Protein AF-A0A7S1ZCE6-F1 (afdb_monomer_lite)

Structure (mmCIF, N/CA/C/O backbone):
data_AF-A0A7S1ZCE6-F1
#
_entry.id   AF-A0A7S1ZCE6-F1
#
loop_
_atom_site.group_PDB
_atom_site.id
_atom_site.type_symbol
_atom_site.label_atom_id
_atom_site.label_alt_id
_atom_site.label_comp_id
_atom_site.label_asym_id
_atom_site.label_entity_id
_atom_site.label_seq_id
_atom_site.pdbx_PDB_ins_code
_atom_site.Cartn_x
_atom_site.Cartn_y
_atom_site.Cartn_z
_atom_site.occupancy
_atom_site.B_iso_or_equiv
_atom_site.auth_seq_id
_atom_site.auth_comp_id
_atom_site.auth_asym_id
_atom_site.auth_atom_id
_atom_site.pdbx_PDB_model_num
ATOM 1 N N . THR A 1 1 ? 15.243 -27.252 -47.289 1.00 42.88 1 THR A N 1
ATOM 2 C CA . THR A 1 1 ? 14.713 -28.564 -46.850 1.00 42.88 1 THR A CA 1
ATOM 3 C C . THR A 1 1 ? 14.747 -28.603 -45.328 1.00 42.88 1 THR A C 1
ATOM 5 O O . THR A 1 1 ? 15.804 -28.727 -44.743 1.00 42.88 1 THR A O 1
ATOM 8 N N . SER A 1 2 ? 13.684 -28.098 -44.697 1.00 43.75 2 SER A N 1
ATOM 9 C CA . SER A 1 2 ? 12.638 -28.872 -43.993 1.00 43.75 2 SER A CA 1
ATOM 10 C C . SER A 1 2 ? 12.980 -29.161 -42.525 1.00 43.75 2 SER A C 1
ATOM 12 O O . SER A 1 2 ? 13.692 -30.112 -42.223 1.00 43.75 2 SER A O 1
ATOM 14 N N . LEU A 1 3 ? 12.412 -28.344 -41.631 1.00 50.75 3 LEU A N 1
ATOM 15 C CA . LEU A 1 3 ? 12.298 -28.607 -40.192 1.00 50.75 3 LEU A CA 1
ATOM 16 C C . LEU A 1 3 ? 11.428 -29.853 -39.930 1.00 50.75 3 LEU A C 1
ATOM 18 O O . LEU A 1 3 ? 10.441 -30.046 -40.642 1.00 50.75 3 LEU A O 1
ATOM 22 N N . PRO A 1 4 ? 11.707 -30.656 -38.889 1.00 47.69 4 PRO A N 1
ATOM 23 C CA . PRO A 1 4 ? 10.761 -31.655 -38.415 1.00 47.69 4 PRO A CA 1
ATOM 24 C C . PRO A 1 4 ? 9.711 -31.025 -37.483 1.00 47.69 4 PRO A C 1
ATOM 26 O O . PRO A 1 4 ? 10.002 -30.520 -36.400 1.00 47.69 4 PRO A O 1
ATOM 29 N N . THR A 1 5 ? 8.464 -31.084 -37.940 1.00 48.44 5 THR A N 1
ATOM 30 C CA . THR A 1 5 ? 7.213 -30.736 -37.262 1.00 48.44 5 THR A CA 1
ATOM 31 C C . THR A 1 5 ? 6.935 -31.703 -36.107 1.00 48.44 5 THR A C 1
ATOM 33 O O . THR A 1 5 ? 6.612 -32.873 -36.319 1.00 48.44 5 THR A O 1
ATOM 36 N N . SER A 1 6 ? 7.009 -31.216 -34.867 1.00 46.12 6 SER A N 1
ATOM 37 C CA . SER A 1 6 ? 6.642 -31.974 -33.660 1.00 46.12 6 SER A CA 1
ATOM 38 C C . SER A 1 6 ? 5.125 -31.922 -33.413 1.00 46.12 6 SER A C 1
ATOM 40 O O . SER A 1 6 ? 4.644 -31.437 -32.395 1.00 46.12 6 SER A O 1
ATOM 42 N N . SER A 1 7 ? 4.348 -32.404 -34.386 1.00 49.16 7 SER A N 1
ATOM 43 C CA . SER A 1 7 ? 2.880 -32.523 -34.314 1.00 49.16 7 SER A CA 1
ATOM 44 C C . SER A 1 7 ? 2.427 -33.952 -33.971 1.00 49.16 7 SER A C 1
ATOM 46 O O . SER A 1 7 ? 1.359 -34.386 -34.388 1.00 49.16 7 SER A O 1
ATOM 48 N N . LYS A 1 8 ? 3.237 -34.715 -33.223 1.00 48.75 8 LYS A N 1
ATOM 49 C CA . LYS A 1 8 ? 2.958 -36.126 -32.875 1.00 48.75 8 LYS A CA 1
ATOM 50 C C . LYS A 1 8 ? 2.888 -36.425 -31.372 1.00 48.75 8 LYS A C 1
ATOM 52 O O . LYS A 1 8 ? 2.894 -37.588 -30.989 1.00 48.75 8 LYS A O 1
ATOM 57 N N . ILE A 1 9 ? 2.745 -35.408 -30.519 1.00 46.62 9 ILE A N 1
ATOM 58 C CA . ILE A 1 9 ? 2.538 -35.582 -29.066 1.00 46.62 9 ILE A CA 1
ATOM 59 C C . ILE A 1 9 ? 1.120 -35.130 -28.672 1.00 46.62 9 ILE A C 1
ATOM 61 O O . ILE A 1 9 ? 0.931 -34.372 -27.730 1.00 46.62 9 ILE A O 1
ATOM 65 N N . LEU A 1 10 ? 0.096 -35.543 -29.430 1.00 47.78 10 LEU A N 1
ATOM 66 C CA . LEU A 1 10 ? -1.304 -35.221 -29.104 1.00 47.78 10 LEU A CA 1
ATOM 67 C C . LEU A 1 10 ? -2.293 -36.364 -29.385 1.00 47.78 10 LEU A C 1
ATOM 69 O O . LEU A 1 10 ? -3.465 -36.123 -29.655 1.00 47.78 10 LEU A O 1
ATOM 73 N N . ALA A 1 11 ? -1.841 -37.619 -29.337 1.00 49.91 11 ALA A N 1
ATOM 74 C CA . ALA A 1 11 ? -2.686 -38.757 -29.702 1.00 49.91 11 ALA A CA 1
ATOM 75 C C . ALA A 1 11 ? -2.498 -39.992 -28.809 1.00 49.91 11 ALA A C 1
ATOM 77 O O . ALA A 1 11 ? -2.450 -41.095 -29.327 1.00 49.91 11 ALA A O 1
ATOM 78 N N . MET A 1 12 ? -2.388 -39.847 -27.481 1.00 49.94 12 MET A N 1
ATOM 79 C CA . MET A 1 12 ? -2.421 -41.006 -26.560 1.00 49.94 12 MET A CA 1
ATOM 80 C C . MET A 1 12 ? -2.999 -40.678 -25.172 1.00 49.94 12 MET A C 1
ATOM 82 O O . MET A 1 12 ? -2.425 -41.054 -24.154 1.00 49.94 12 MET A O 1
ATOM 86 N N . ARG A 1 13 ? -4.131 -39.964 -25.085 1.00 47.84 13 ARG A N 1
ATOM 87 C CA . ARG A 1 13 ? -4.784 -39.761 -23.774 1.00 47.84 13 ARG A CA 1
ATOM 88 C C . ARG A 1 13 ? -6.305 -39.634 -23.785 1.00 47.84 13 ARG A C 1
ATOM 90 O O . ARG A 1 13 ? -6.861 -38.971 -22.922 1.00 47.84 13 ARG A O 1
ATOM 97 N N . ASN A 1 14 ? -6.977 -40.264 -24.749 1.00 46.78 14 ASN A N 1
ATOM 98 C CA . ASN A 1 14 ? -8.430 -40.130 -24.879 1.00 46.78 14 ASN A CA 1
ATOM 99 C C . ASN A 1 14 ? -9.157 -41.452 -25.160 1.00 46.78 14 ASN A C 1
ATOM 101 O O . ASN A 1 14 ? -9.883 -41.570 -26.141 1.00 46.78 14 ASN A O 1
ATOM 105 N N . LYS A 1 15 ? -8.929 -42.460 -24.314 1.00 47.97 15 LYS A N 1
ATOM 106 C CA . LYS A 1 15 ? -9.756 -43.672 -24.204 1.00 47.97 15 LYS A CA 1
ATOM 107 C C . LYS A 1 15 ? -9.619 -44.211 -22.780 1.00 47.97 15 LYS A C 1
ATOM 109 O O . LYS A 1 15 ? -8.494 -44.438 -22.358 1.00 47.97 15 LYS A O 1
ATOM 114 N N . GLN A 1 16 ? -10.759 -44.432 -22.122 1.00 48.09 16 GLN A N 1
ATOM 115 C CA . GLN A 1 16 ? -10.990 -44.921 -20.747 1.00 48.09 16 GLN A CA 1
ATOM 116 C C . GLN A 1 16 ? -11.360 -43.833 -19.735 1.00 48.09 16 GLN A C 1
ATOM 118 O O . GLN A 1 16 ? -10.510 -43.366 -18.986 1.00 48.09 16 GLN A O 1
ATOM 123 N N . SER A 1 17 ? -12.644 -43.464 -19.698 1.00 46.38 17 SER A N 1
ATOM 124 C CA . SER A 1 17 ? -13.398 -43.136 -18.468 1.00 46.38 17 SER A 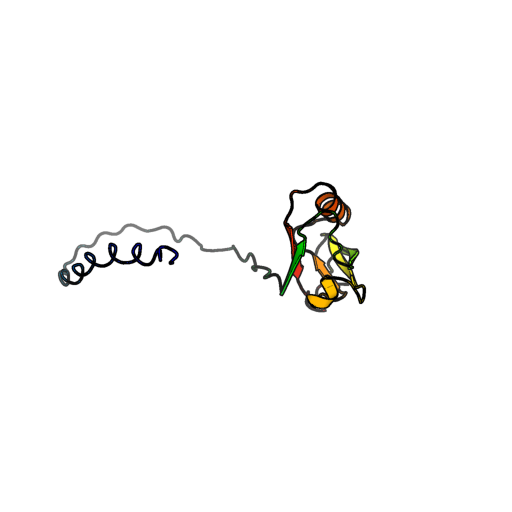CA 1
ATOM 125 C C . SER A 1 17 ? -14.857 -42.844 -18.837 1.00 46.38 17 SER A C 1
ATOM 127 O O . SER A 1 17 ? -15.351 -41.736 -18.661 1.00 46.38 17 SER A O 1
ATOM 129 N N . SER A 1 18 ? -15.532 -43.831 -19.426 1.00 48.59 18 SER A N 1
ATOM 130 C CA . SER A 1 18 ? -16.943 -43.741 -19.817 1.00 48.59 18 SER A CA 1
ATOM 131 C C . SER A 1 18 ? -17.712 -44.990 -19.389 1.00 48.59 18 SER A C 1
ATOM 133 O O . SER A 1 18 ? -18.422 -45.550 -20.206 1.00 48.59 18 SER A O 1
ATOM 135 N N . ASP A 1 19 ? -17.534 -45.428 -18.139 1.00 48.44 19 ASP A N 1
ATOM 136 C CA . ASP A 1 19 ? -18.263 -46.565 -17.550 1.00 48.44 19 ASP A CA 1
ATOM 137 C C . ASP A 1 19 ? -18.378 -46.408 -16.021 1.00 48.44 19 ASP A C 1
ATOM 139 O O . ASP A 1 19 ? -17.864 -47.225 -15.266 1.00 48.44 19 ASP A O 1
ATOM 143 N N . ILE A 1 20 ? -18.996 -45.327 -15.530 1.00 46.97 20 ILE A N 1
ATOM 144 C CA . ILE A 1 20 ? -19.495 -45.264 -14.140 1.00 46.97 20 ILE A CA 1
ATOM 145 C C . ILE A 1 20 ? -20.798 -44.458 -14.137 1.00 46.97 20 ILE A C 1
ATOM 147 O O . ILE A 1 20 ? -20.850 -43.308 -13.709 1.00 46.97 20 ILE A O 1
ATOM 151 N N . LEU A 1 21 ? -21.847 -45.043 -14.707 1.00 46.09 21 LEU A N 1
ATOM 152 C CA . LEU A 1 21 ? -23.208 -44.515 -14.656 1.00 46.09 21 LEU A CA 1
ATOM 153 C C . LEU A 1 21 ? -24.187 -45.688 -14.709 1.00 46.09 21 LEU A C 1
ATOM 155 O O . LEU A 1 21 ? -24.915 -45.847 -15.673 1.00 46.09 21 LEU A O 1
ATOM 159 N N . GLU A 1 22 ? -24.175 -46.540 -13.687 1.00 46.50 22 GLU A N 1
ATOM 160 C CA . GLU A 1 22 ? -25.330 -47.365 -13.332 1.00 46.50 22 GLU A CA 1
ATOM 161 C C . GLU A 1 22 ? -25.099 -48.058 -11.991 1.00 46.50 22 GLU A C 1
ATOM 163 O O . GLU A 1 22 ? -23.970 -48.361 -11.619 1.00 46.50 22 GLU A O 1
ATOM 168 N N . ALA A 1 23 ? -26.206 -48.326 -11.303 1.00 44.44 23 ALA A N 1
ATOM 169 C CA . ALA A 1 23 ? -26.318 -48.958 -9.992 1.00 44.44 23 ALA A CA 1
ATOM 170 C C . ALA A 1 23 ? -26.090 -48.013 -8.796 1.00 44.44 23 ALA A C 1
ATOM 172 O O . ALA A 1 23 ? -24.981 -47.750 -8.350 1.00 44.44 23 ALA A O 1
ATOM 173 N N . TYR A 1 24 ? -27.181 -47.492 -8.240 1.00 41.56 24 TYR A N 1
ATOM 174 C CA . TYR A 1 24 ? -27.863 -48.150 -7.118 1.00 41.56 24 TYR A CA 1
ATOM 175 C C . TYR A 1 24 ? -28.989 -47.229 -6.642 1.00 41.56 24 TYR A C 1
ATOM 177 O O . TYR A 1 24 ? -28.789 -46.277 -5.895 1.00 41.56 24 TYR A O 1
ATOM 185 N N . SER A 1 25 ? -30.198 -47.521 -7.113 1.00 44.81 25 SER A N 1
ATOM 186 C CA . SER A 1 25 ? -31.431 -47.057 -6.490 1.00 44.81 25 SER A CA 1
ATOM 187 C C . SER A 1 25 ? -32.068 -4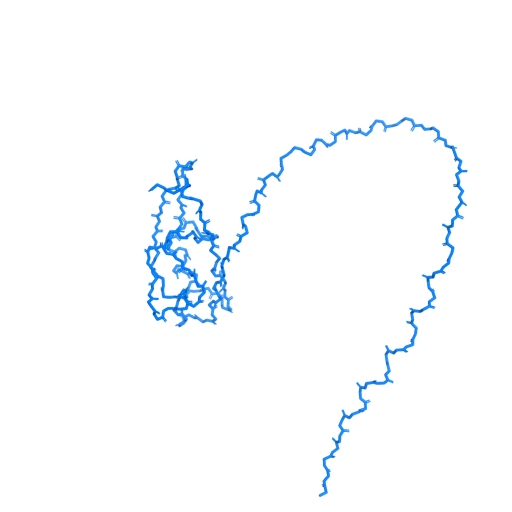8.232 -5.754 1.00 44.81 25 SER A C 1
ATOM 189 O O . SER A 1 25 ? -32.122 -49.335 -6.290 1.00 44.81 25 SER A O 1
ATOM 191 N N . ILE A 1 26 ? -32.618 -47.914 -4.579 1.00 43.94 26 ILE A N 1
ATOM 192 C CA . ILE A 1 26 ? -33.602 -48.664 -3.783 1.00 43.94 26 ILE A CA 1
ATOM 193 C C . ILE A 1 26 ? -33.024 -49.683 -2.791 1.00 43.94 26 ILE A C 1
ATOM 195 O O . ILE A 1 26 ? -32.656 -50.799 -3.143 1.00 43.94 26 ILE A O 1
ATOM 199 N N . SER A 1 27 ? -33.102 -49.333 -1.505 1.00 44.59 27 SER A N 1
ATOM 200 C CA . SER A 1 27 ? -33.967 -50.038 -0.543 1.00 44.59 27 SER A CA 1
ATOM 201 C C . SER A 1 27 ? -34.110 -49.202 0.730 1.00 44.59 27 SER A C 1
ATOM 203 O O . SER A 1 27 ? -33.131 -48.906 1.409 1.00 44.59 27 SER A O 1
ATOM 205 N N . GLN A 1 28 ? -35.344 -48.798 1.033 1.00 41.16 28 GLN A N 1
ATOM 206 C CA . GLN A 1 28 ? -35.736 -48.392 2.377 1.00 41.16 28 GLN A CA 1
ATOM 207 C C . GLN A 1 28 ? -36.061 -49.643 3.191 1.00 41.16 28 GLN A C 1
ATOM 209 O O . GLN A 1 28 ? -36.828 -50.462 2.704 1.00 41.16 28 GLN A O 1
ATOM 214 N N . GLU A 1 29 ? -35.593 -49.729 4.438 1.00 40.16 29 GLU A N 1
ATOM 215 C CA . GLU A 1 29 ? -36.449 -50.130 5.562 1.00 40.16 29 GLU A CA 1
ATOM 216 C C . GLU A 1 29 ? -35.798 -49.823 6.925 1.00 40.16 29 GLU A C 1
ATOM 218 O O . GLU A 1 29 ? -34.653 -50.171 7.192 1.00 40.16 29 GLU A O 1
ATOM 223 N N . LYS A 1 30 ? -36.582 -49.126 7.757 1.00 42.34 30 LYS A N 1
ATOM 224 C CA . LYS A 1 30 ? -36.625 -49.070 9.229 1.00 42.34 30 LYS A CA 1
ATOM 225 C C . LYS A 1 30 ? -35.481 -49.714 10.036 1.00 42.34 30 LYS A C 1
ATOM 227 O O . LYS A 1 30 ? -35.393 -50.936 10.097 1.00 42.34 30 LYS A O 1
ATOM 232 N N . LYS A 1 31 ? -34.868 -48.920 10.926 1.00 38.69 31 LYS A N 1
ATOM 233 C CA . LYS A 1 31 ? -34.890 -49.211 12.374 1.00 38.69 31 LYS A CA 1
ATOM 234 C C . LYS A 1 31 ? -34.543 -47.973 13.206 1.00 38.69 31 LYS A C 1
ATOM 236 O O . LYS A 1 31 ? -33.543 -47.312 12.954 1.00 38.69 31 LYS A O 1
ATOM 241 N N . SER A 1 32 ? -35.414 -47.683 14.164 1.00 45.31 32 SER A N 1
ATOM 242 C CA . SER A 1 32 ? -35.212 -46.772 15.286 1.00 45.31 32 SER A CA 1
ATOM 243 C C . SER A 1 32 ? -33.945 -47.139 16.055 1.00 45.31 32 SER A C 1
ATOM 245 O O . SER A 1 32 ? -33.727 -48.324 16.276 1.00 45.31 32 SER A O 1
ATOM 247 N N . ASP A 1 33 ? -33.152 -46.149 16.462 1.00 47.53 33 ASP A N 1
ATOM 248 C CA . ASP A 1 33 ? -32.762 -45.990 17.864 1.00 47.53 33 ASP A CA 1
ATOM 249 C C . ASP A 1 33 ? -32.120 -44.615 18.098 1.00 47.53 33 ASP A C 1
ATOM 251 O O . ASP A 1 33 ? -31.349 -44.075 17.306 1.00 47.53 33 ASP A O 1
ATOM 255 N N . GLU A 1 34 ? -32.569 -44.046 19.203 1.00 52.66 34 GLU A N 1
ATOM 256 C CA . GLU A 1 34 ? -32.297 -42.751 19.793 1.00 52.66 34 GLU A CA 1
ATOM 257 C C . GLU A 1 34 ? -30.821 -42.613 20.190 1.00 52.66 34 GLU A C 1
ATOM 259 O O . GLU A 1 34 ? -30.308 -43.378 21.003 1.00 52.66 34 GLU A O 1
ATOM 264 N N . LEU A 1 35 ? -30.130 -41.614 19.639 1.00 44.75 35 LEU A N 1
ATOM 265 C CA . LEU A 1 35 ? -28.878 -41.112 20.200 1.00 44.75 35 LEU A CA 1
ATOM 266 C C . LEU A 1 35 ? -28.762 -39.619 19.902 1.00 44.75 35 LEU A C 1
ATOM 268 O O . LEU A 1 35 ? -28.430 -39.181 18.801 1.00 44.75 35 LEU A O 1
ATOM 272 N N . THR A 1 36 ? -29.107 -38.857 20.933 1.00 46.69 36 THR A N 1
ATOM 273 C CA . THR A 1 36 ? -28.999 -37.411 21.090 1.00 46.69 36 THR A CA 1
ATOM 274 C C . THR A 1 36 ? -27.653 -36.907 20.577 1.00 46.69 36 THR A C 1
ATOM 276 O O . THR A 1 36 ? -26.631 -37.029 21.253 1.00 46.69 36 THR A O 1
ATOM 279 N N . GLN A 1 37 ? -27.638 -36.327 19.377 1.00 52.03 37 GLN A N 1
ATOM 280 C CA . GLN A 1 37 ? -26.484 -35.561 18.929 1.00 52.03 37 GLN A CA 1
ATOM 281 C C . GLN A 1 37 ? -26.476 -34.219 19.668 1.00 52.03 37 GLN A C 1
ATOM 283 O O . GLN A 1 37 ? -27.515 -33.554 19.724 1.00 52.03 37 GLN A O 1
ATOM 288 N N . PRO A 1 38 ? -25.342 -33.799 20.254 1.00 46.97 38 PRO A N 1
ATOM 289 C CA . PRO A 1 38 ? -25.247 -32.464 20.808 1.00 46.97 38 PRO A CA 1
ATOM 290 C C . PRO A 1 38 ? -25.384 -31.460 19.662 1.00 46.97 38 PRO A C 1
ATOM 292 O O . PRO A 1 38 ? -24.663 -31.533 18.666 1.00 46.97 38 PRO A O 1
ATOM 295 N N . LEU A 1 39 ? -26.328 -30.531 19.820 1.00 44.91 39 LEU A N 1
ATOM 296 C CA . LEU A 1 39 ? -26.421 -29.295 19.052 1.00 44.91 39 LEU A CA 1
ATOM 297 C C . LEU A 1 39 ? -25.061 -28.597 19.120 1.00 44.91 39 LEU A C 1
ATOM 299 O O . LEU A 1 39 ? -24.738 -27.931 20.103 1.00 44.91 39 LEU A O 1
ATOM 303 N N . IL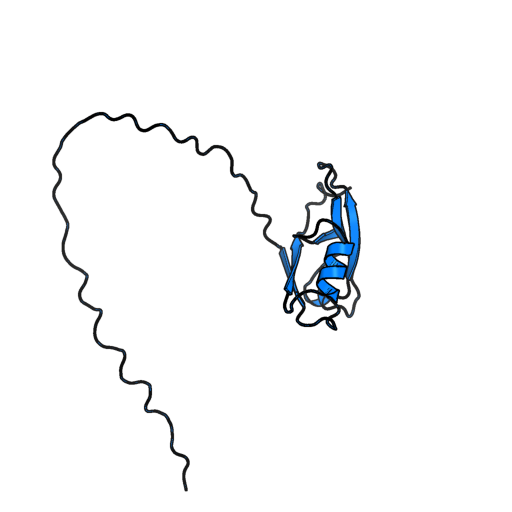E A 1 40 ? -24.245 -28.773 18.084 1.00 47.34 40 ILE A N 1
ATOM 304 C CA . ILE A 1 40 ? -23.084 -27.923 17.871 1.00 47.34 40 ILE A CA 1
ATOM 305 C C . ILE A 1 40 ? -23.671 -26.565 17.501 1.00 47.34 40 ILE A C 1
ATOM 307 O O . ILE A 1 40 ? -24.103 -26.344 16.370 1.00 47.34 40 ILE A O 1
ATOM 311 N N . SER A 1 41 ? -23.751 -25.679 18.493 1.00 45.62 41 SER A N 1
ATOM 312 C CA . SER A 1 41 ? -23.976 -24.258 18.277 1.00 45.62 41 SER A CA 1
ATOM 313 C C . SER A 1 41 ? -22.907 -23.753 17.314 1.00 45.62 41 SER A C 1
ATOM 315 O O . SER A 1 41 ? -21.769 -23.502 17.704 1.00 45.62 41 SER A O 1
ATOM 317 N N . LEU A 1 42 ? -23.286 -23.594 16.048 1.00 46.56 42 LEU A N 1
ATOM 318 C CA . LEU A 1 42 ? -22.597 -22.762 15.065 1.00 46.56 42 LEU A CA 1
ATOM 319 C C . LEU A 1 42 ? -22.802 -21.293 15.457 1.00 46.56 42 LEU A C 1
ATOM 321 O O . LEU A 1 42 ? -23.471 -20.530 14.769 1.00 46.56 42 LEU A O 1
ATOM 325 N N . SER A 1 43 ? -22.285 -20.905 16.619 1.00 48.31 43 SER A N 1
ATOM 326 C CA . SER A 1 43 ? -22.174 -19.508 17.006 1.00 48.31 43 SER A CA 1
ATOM 327 C C . SER A 1 43 ? -20.730 -19.070 16.826 1.00 48.31 43 SER A C 1
ATOM 329 O O . SER A 1 43 ? -19.835 -19.613 17.471 1.00 48.31 43 SER A O 1
ATOM 331 N N . SER A 1 44 ? -20.570 -18.038 16.002 1.00 52.22 44 SER A N 1
ATOM 332 C CA . SER A 1 44 ? -19.410 -17.148 15.937 1.00 52.22 44 SER A CA 1
ATOM 333 C C . SER A 1 44 ? -18.191 -17.647 15.174 1.00 52.22 44 SER A C 1
ATOM 335 O O . SER A 1 44 ? -17.163 -17.946 15.763 1.00 52.22 44 SER A O 1
ATOM 337 N N . PHE A 1 45 ? -18.275 -17.554 13.849 1.00 46.81 45 PHE A N 1
ATOM 338 C CA . PHE A 1 45 ? -17.184 -16.976 13.060 1.00 46.81 45 PHE A CA 1
ATOM 339 C C . PHE A 1 45 ? -17.800 -16.034 12.027 1.00 46.81 45 PHE A C 1
ATOM 341 O O . PHE A 1 45 ? -17.910 -16.354 10.849 1.00 46.81 45 PHE A O 1
ATOM 348 N N . SER A 1 46 ? -18.242 -14.866 12.493 1.00 43.16 46 SER A N 1
ATOM 349 C CA . SER A 1 46 ? -18.347 -13.701 11.615 1.00 43.16 46 SER A CA 1
ATOM 350 C C . SER A 1 46 ? -16.964 -13.061 11.534 1.00 43.16 46 SER A C 1
ATOM 352 O O . SER A 1 46 ? -16.775 -11.928 11.962 1.00 43.16 46 SER A O 1
ATOM 354 N N . ASP A 1 47 ? -15.980 -13.801 11.018 1.00 49.56 47 ASP A N 1
ATOM 355 C CA . ASP A 1 47 ? -14.896 -13.135 10.311 1.00 49.56 47 ASP A CA 1
ATOM 356 C C . ASP A 1 47 ? -15.557 -12.614 9.039 1.00 49.56 47 ASP A C 1
ATOM 358 O O . ASP A 1 47 ? -15.704 -13.339 8.052 1.00 49.56 47 ASP A O 1
ATOM 362 N N . GLU A 1 48 ? -16.081 -11.387 9.093 1.00 54.19 48 GLU A N 1
ATOM 363 C CA . GLU A 1 48 ? -16.416 -10.668 7.874 1.00 54.19 48 GLU A CA 1
ATOM 364 C C . GLU A 1 48 ? -15.155 -10.698 7.018 1.00 54.19 48 GLU A C 1
ATOM 366 O O . GLU A 1 48 ? -14.135 -10.091 7.342 1.00 54.19 48 GLU A O 1
ATOM 371 N N . CYS A 1 49 ? -15.193 -11.515 5.967 1.00 51.53 49 CYS A N 1
ATOM 372 C CA . CYS A 1 49 ? -14.102 -11.633 5.028 1.00 51.53 49 CYS A CA 1
ATOM 373 C C . CYS A 1 49 ? -13.955 -10.258 4.380 1.00 51.53 49 CYS A C 1
ATOM 375 O O . CYS A 1 49 ? -14.721 -9.905 3.484 1.00 51.53 49 CYS A O 1
ATOM 377 N N . VAL A 1 50 ? -13.013 -9.456 4.879 1.00 63.81 50 VAL A N 1
ATOM 378 C CA . VAL A 1 50 ? -12.671 -8.164 4.290 1.00 63.81 50 VAL A CA 1
ATOM 379 C C . VAL A 1 50 ? -12.054 -8.468 2.933 1.00 63.81 50 VAL A C 1
ATOM 381 O O . VAL A 1 50 ? -10.868 -8.786 2.815 1.00 63.81 50 VAL A O 1
ATOM 384 N N . VAL A 1 51 ? -12.891 -8.452 1.897 1.00 66.44 51 VAL A N 1
ATOM 385 C CA . VAL A 1 51 ? -12.449 -8.721 0.533 1.00 66.44 51 VAL A CA 1
ATOM 386 C C . VAL A 1 51 ? -11.620 -7.520 0.080 1.00 66.44 51 VAL A C 1
ATOM 388 O O . VAL A 1 51 ? -12.139 -6.400 0.059 1.00 66.44 51 VAL A O 1
ATOM 391 N N . PRO A 1 52 ? -10.338 -7.709 -0.284 1.00 69.75 52 PRO A N 1
ATOM 392 C CA . PRO A 1 52 ? -9.542 -6.615 -0.810 1.00 69.75 52 PRO A CA 1
ATOM 393 C C . PRO A 1 52 ? -10.179 -6.124 -2.107 1.00 69.75 52 PRO A C 1
ATOM 395 O O . PRO A 1 52 ? -10.395 -6.898 -3.041 1.00 69.75 52 PRO A O 1
ATOM 398 N N . THR A 1 53 ? -10.472 -4.830 -2.171 1.00 79.56 53 THR A N 1
ATOM 399 C CA . THR A 1 53 ? -11.070 -4.218 -3.360 1.00 79.56 53 THR A CA 1
ATOM 400 C C . THR A 1 53 ? -10.033 -4.053 -4.464 1.00 79.56 53 THR A C 1
ATOM 402 O O . THR A 1 53 ? -10.361 -4.108 -5.648 1.00 79.56 53 THR A O 1
ATOM 405 N N . ASN A 1 54 ? -8.762 -3.871 -4.090 1.00 91.38 54 ASN A N 1
ATOM 406 C CA . ASN A 1 54 ? -7.673 -3.626 -5.025 1.00 91.38 54 ASN A CA 1
ATOM 407 C C . ASN A 1 54 ? -6.389 -4.312 -4.543 1.00 91.38 54 ASN A C 1
ATOM 409 O O . ASN A 1 54 ? -6.116 -4.388 -3.344 1.00 91.38 54 ASN A O 1
ATOM 413 N N . ILE A 1 55 ? -5.576 -4.792 -5.488 1.00 93.50 55 ILE A N 1
ATOM 414 C CA . ILE A 1 55 ? -4.298 -5.457 -5.208 1.00 93.50 55 ILE A CA 1
ATOM 415 C C . ILE A 1 55 ? -3.219 -4.867 -6.118 1.00 93.50 55 ILE A C 1
ATOM 417 O O . ILE A 1 55 ? -3.427 -4.743 -7.328 1.00 93.50 55 ILE A O 1
ATOM 421 N N . ILE A 1 56 ? -2.066 -4.522 -5.541 1.00 94.12 56 ILE A N 1
ATOM 422 C CA . ILE A 1 56 ? -0.846 -4.160 -6.274 1.00 94.12 56 ILE A CA 1
ATOM 423 C C . ILE A 1 56 ? 0.207 -5.227 -6.018 1.00 94.12 56 ILE A C 1
ATOM 425 O O . ILE A 1 56 ? 0.608 -5.430 -4.875 1.00 94.12 56 ILE A O 1
ATOM 429 N N . ARG A 1 57 ? 0.722 -5.835 -7.085 1.00 93.75 57 ARG A N 1
ATOM 430 C CA . ARG A 1 57 ? 1.840 -6.774 -7.006 1.00 93.75 57 ARG A CA 1
ATOM 431 C C . ARG A 1 57 ? 3.156 -6.060 -7.275 1.00 93.75 57 ARG A C 1
ATOM 433 O O . ARG A 1 57 ? 3.380 -5.567 -8.378 1.00 93.75 57 ARG A O 1
ATOM 440 N N . LEU A 1 58 ? 4.041 -6.033 -6.287 1.00 92.81 58 LEU A N 1
ATOM 441 C CA . LEU A 1 58 ? 5.409 -5.551 -6.444 1.00 92.81 58 LEU A CA 1
ATOM 442 C C . LEU A 1 58 ? 6.314 -6.736 -6.777 1.00 92.81 58 LEU A C 1
ATOM 444 O O . LEU A 1 58 ? 6.294 -7.759 -6.092 1.00 92.81 58 LEU A O 1
ATOM 448 N N . THR A 1 59 ? 7.099 -6.618 -7.846 1.00 93.62 59 THR A N 1
ATOM 449 C CA . THR A 1 59 ? 7.920 -7.719 -8.378 1.00 93.62 59 THR A CA 1
ATOM 450 C C . THR A 1 59 ? 9.401 -7.598 -8.041 1.00 93.62 59 THR A C 1
ATOM 452 O O . THR A 1 59 ? 10.148 -8.547 -8.259 1.00 93.62 59 THR A O 1
ATOM 455 N N . SER A 1 60 ? 9.838 -6.454 -7.514 1.00 92.31 60 SER A N 1
ATOM 456 C CA . SER A 1 60 ? 11.227 -6.195 -7.126 1.00 92.31 60 SER A CA 1
ATOM 457 C C . SER A 1 60 ? 11.322 -5.098 -6.064 1.00 92.31 60 SER A C 1
ATOM 459 O O . SER A 1 60 ? 10.421 -4.269 -5.946 1.00 92.31 60 SER A O 1
ATOM 461 N N . SER A 1 61 ? 12.464 -5.014 -5.375 1.00 89.69 61 SER A N 1
ATOM 462 C CA . SER A 1 61 ? 12.787 -3.921 -4.439 1.00 89.69 61 SER A CA 1
ATOM 463 C C . SER A 1 61 ? 12.886 -2.545 -5.098 1.00 89.69 61 SER A C 1
ATOM 465 O O . SER A 1 61 ? 12.735 -1.522 -4.440 1.00 89.69 61 SER A O 1
ATOM 467 N N . SER A 1 62 ? 13.095 -2.507 -6.414 1.00 88.19 62 SER A N 1
ATOM 468 C CA . SER A 1 62 ? 13.065 -1.281 -7.213 1.00 88.19 62 SER A CA 1
ATOM 469 C C . SER A 1 62 ? 11.652 -0.849 -7.622 1.00 88.19 62 SER A C 1
ATOM 471 O O . SER A 1 62 ? 11.479 0.267 -8.115 1.00 88.19 62 SER A O 1
ATOM 473 N N . SER A 1 63 ? 10.639 -1.702 -7.434 1.00 86.75 63 SER A N 1
ATOM 474 C CA . SER A 1 63 ? 9.257 -1.390 -7.794 1.00 86.75 63 SER A CA 1
ATOM 475 C C . SER A 1 63 ? 8.710 -0.307 -6.866 1.00 86.75 63 SER A C 1
ATOM 477 O O . SER A 1 63 ? 8.622 -0.486 -5.652 1.00 86.75 63 SER A O 1
ATOM 479 N N . ARG A 1 64 ? 8.303 0.829 -7.437 1.00 83.69 64 ARG A N 1
ATOM 480 C CA . ARG A 1 64 ? 7.694 1.927 -6.683 1.00 83.69 64 ARG A CA 1
ATOM 481 C C . ARG A 1 64 ? 6.182 1.898 -6.849 1.00 83.69 64 ARG A C 1
ATOM 483 O O . ARG A 1 64 ? 5.671 2.168 -7.929 1.00 83.69 64 ARG A O 1
ATOM 490 N N . ALA A 1 65 ? 5.462 1.638 -5.759 1.00 89.44 65 ALA A N 1
ATOM 491 C CA . ALA A 1 65 ? 4.000 1.696 -5.769 1.00 89.44 65 ALA A CA 1
ATOM 492 C C . ALA A 1 65 ? 3.467 3.121 -6.041 1.00 89.44 65 ALA A C 1
ATOM 494 O O . ALA A 1 65 ? 2.372 3.272 -6.575 1.00 89.44 65 ALA A O 1
ATOM 495 N N . GLY A 1 66 ? 4.245 4.162 -5.710 1.00 93.69 66 GLY A N 1
ATOM 496 C CA . GLY A 1 66 ? 3.846 5.566 -5.869 1.00 93.69 66 GLY A CA 1
ATOM 497 C C . GLY A 1 66 ? 2.777 6.001 -4.864 1.00 93.69 66 GLY A C 1
ATOM 498 O O . GLY A 1 66 ? 1.842 6.716 -5.211 1.00 93.69 66 GLY A O 1
ATOM 499 N N . LEU A 1 67 ? 2.906 5.535 -3.623 1.00 94.25 67 LEU A N 1
ATOM 500 C CA . LEU A 1 67 ? 1.974 5.773 -2.524 1.00 94.25 67 LEU A CA 1
ATOM 501 C C . LEU A 1 67 ? 2.681 6.524 -1.398 1.00 94.25 67 LEU A C 1
ATOM 503 O O . LEU A 1 67 ? 3.798 6.171 -1.023 1.00 94.25 67 LEU A O 1
ATOM 507 N N . GLY A 1 68 ? 2.002 7.507 -0.820 1.00 94.94 68 GLY A N 1
ATOM 508 C CA . GLY A 1 68 ? 2.296 7.987 0.524 1.00 94.94 68 GLY A CA 1
ATOM 509 C C . GLY A 1 68 ? 1.366 7.305 1.515 1.00 94.94 68 GLY A C 1
ATOM 510 O O . GLY A 1 68 ? 0.154 7.325 1.311 1.00 94.94 68 GLY A O 1
ATOM 511 N N . ILE A 1 69 ? 1.911 6.730 2.585 1.00 95.62 69 ILE A N 1
ATOM 512 C CA . ILE A 1 69 ? 1.148 5.998 3.607 1.00 95.62 69 ILE A CA 1
ATOM 513 C C . ILE A 1 69 ? 1.276 6.669 4.975 1.00 95.62 69 ILE A C 1
ATOM 515 O O . ILE A 1 69 ? 2.259 7.357 5.250 1.00 95.62 69 ILE A O 1
ATOM 519 N N . THR A 1 70 ? 0.270 6.506 5.829 1.00 95.69 70 THR A N 1
ATOM 520 C CA . THR A 1 70 ? 0.279 7.018 7.204 1.00 95.69 70 THR A CA 1
ATOM 521 C C . THR A 1 70 ? -0.532 6.107 8.120 1.00 95.69 70 THR A C 1
ATOM 523 O O . THR A 1 70 ? -1.381 5.358 7.648 1.00 95.69 70 THR A O 1
ATOM 526 N N . GLU A 1 71 ? -0.267 6.149 9.421 1.00 94.69 71 GLU A N 1
ATOM 527 C CA . GLU A 1 71 ? -1.040 5.401 10.415 1.00 94.69 71 GLU A CA 1
ATOM 528 C C . GLU A 1 71 ? -2.189 6.258 10.926 1.00 94.69 71 GLU A C 1
ATOM 530 O O . GLU A 1 71 ? -2.011 7.443 11.216 1.00 94.69 71 GLU A O 1
ATOM 535 N N . LYS A 1 72 ? -3.364 5.650 11.070 1.00 91.06 72 LYS A N 1
ATOM 536 C CA . LYS A 1 72 ? -4.556 6.312 11.589 1.00 91.06 72 LYS A CA 1
ATOM 537 C C . LYS A 1 72 ? -5.285 5.394 12.561 1.00 91.06 72 LYS A C 1
ATOM 539 O O . LYS A 1 72 ? -5.289 4.178 12.389 1.00 91.06 72 LYS A O 1
ATOM 544 N N . LYS A 1 73 ? -5.875 5.974 13.606 1.00 88.69 73 LYS A N 1
ATOM 545 C CA . LYS A 1 73 ? -6.717 5.230 14.545 1.00 88.69 73 LYS A CA 1
ATOM 546 C C . LYS A 1 73 ? -8.094 5.015 13.913 1.00 88.69 73 LYS A C 1
ATOM 548 O O . LYS A 1 73 ? -8.662 5.960 13.370 1.00 88.69 73 LYS A O 1
ATOM 553 N N . MET A 1 74 ? -8.609 3.793 13.980 1.00 82.75 74 MET A N 1
ATOM 554 C CA . MET A 1 74 ? -9.995 3.496 13.609 1.00 82.75 74 MET A CA 1
ATOM 555 C C . MET A 1 74 ? -10.963 4.172 14.590 1.00 82.75 74 MET A C 1
ATOM 557 O O . MET A 1 74 ? -10.694 4.231 15.788 1.00 82.75 74 MET A O 1
ATOM 561 N N . LYS A 1 75 ? -12.111 4.654 14.103 1.00 79.12 75 LYS A N 1
ATOM 562 C CA . LYS A 1 75 ? -13.107 5.350 14.939 1.00 79.12 75 LYS A CA 1
ATOM 563 C C . LYS A 1 75 ? -13.671 4.463 16.052 1.00 79.12 75 LYS A C 1
ATOM 565 O O . LYS A 1 75 ? -13.817 4.887 17.195 1.00 79.12 75 LYS A O 1
ATOM 570 N N . ASN A 1 76 ? -13.940 3.204 15.710 1.00 80.50 76 ASN A N 1
ATOM 571 C CA . ASN A 1 76 ? -14.597 2.231 16.585 1.00 80.50 76 ASN A CA 1
ATOM 572 C C . ASN A 1 76 ? -13.635 1.178 17.158 1.00 80.50 76 ASN A C 1
ATOM 574 O O . ASN A 1 76 ? -14.082 0.221 17.783 1.00 80.50 76 ASN A O 1
ATOM 578 N N . SER A 1 77 ? -12.324 1.333 16.951 1.00 80.31 77 SER A N 1
ATOM 579 C CA . SER A 1 77 ? -11.315 0.394 17.445 1.00 80.31 77 SER A CA 1
ATOM 580 C C . SER A 1 77 ? -10.151 1.139 18.095 1.00 80.31 77 SER A C 1
ATOM 582 O O . SER A 1 77 ? -9.826 2.280 17.763 1.00 80.31 77 SER A O 1
ATOM 584 N N . SER A 1 78 ? -9.504 0.494 19.065 1.00 81.88 78 SER A N 1
ATOM 585 C CA . SER A 1 78 ? -8.233 0.996 19.604 1.00 81.88 78 SER A CA 1
ATOM 586 C C . SER A 1 78 ? -7.056 0.708 18.669 1.00 81.88 78 SER A C 1
ATOM 588 O O . SER A 1 78 ? -5.953 1.200 18.904 1.00 81.88 78 SER A O 1
ATOM 590 N N . GLU A 1 79 ? -7.297 -0.060 17.609 1.00 85.69 79 GLU A N 1
ATOM 591 C CA . GLU A 1 79 ? -6.302 -0.452 16.626 1.00 85.69 79 GLU A CA 1
ATOM 592 C C . GLU A 1 79 ? -5.928 0.708 15.703 1.00 85.69 79 GLU A C 1
ATOM 594 O O . GLU A 1 79 ? -6.739 1.566 15.324 1.00 85.69 79 GLU A O 1
ATOM 599 N N . LYS A 1 80 ? -4.647 0.718 15.342 1.00 90.31 80 LYS A N 1
ATOM 600 C CA . LYS A 1 80 ? -4.118 1.569 14.288 1.00 90.31 80 LYS A CA 1
ATOM 601 C C . LYS A 1 80 ? -4.124 0.775 12.997 1.00 90.31 80 LYS A C 1
ATOM 603 O O . LYS A 1 80 ? -3.742 -0.388 12.981 1.00 90.31 80 LYS A O 1
ATOM 608 N N . VAL A 1 81 ? -4.514 1.439 11.924 1.00 92.06 81 VAL A N 1
ATOM 609 C CA . VAL A 1 81 ? -4.463 0.899 10.571 1.00 92.06 81 VAL A CA 1
ATOM 610 C C . VAL A 1 81 ? -3.563 1.777 9.720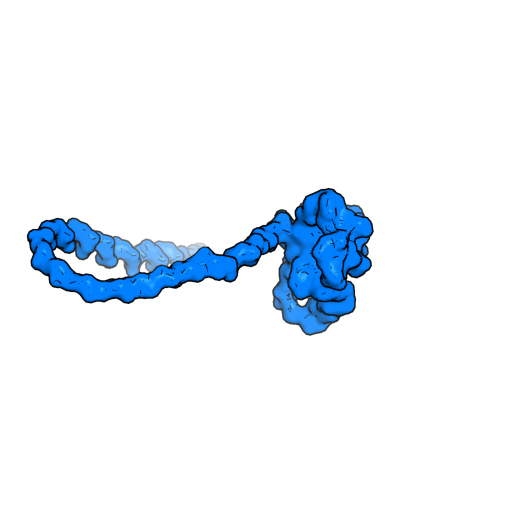 1.00 92.06 81 VAL A C 1
ATOM 612 O O . VAL A 1 81 ? -3.444 2.986 9.952 1.00 92.06 81 VAL A O 1
ATOM 615 N N . VAL A 1 82 ? -2.925 1.181 8.718 1.00 94.81 82 VAL A N 1
ATOM 616 C CA . VAL A 1 82 ? -2.183 1.950 7.723 1.00 94.81 82 VAL A CA 1
ATOM 617 C C . VAL A 1 82 ? -3.133 2.362 6.609 1.00 94.81 82 VAL A C 1
ATOM 619 O O . VAL A 1 82 ? -3.791 1.520 6.006 1.00 94.81 82 VAL A O 1
ATOM 622 N N . ILE A 1 83 ? -3.177 3.656 6.309 1.00 94.56 83 ILE A N 1
ATOM 623 C CA . ILE A 1 83 ? -3.994 4.223 5.238 1.00 94.56 83 ILE A CA 1
ATOM 624 C C . ILE A 1 83 ? -3.136 4.889 4.165 1.00 94.56 83 ILE A C 1
ATOM 626 O O . ILE A 1 83 ? -2.027 5.376 4.411 1.00 94.56 83 ILE A O 1
ATOM 630 N N . VAL A 1 84 ? -3.690 4.975 2.962 1.00 95.38 84 VAL A N 1
ATOM 631 C CA . VAL A 1 84 ? -3.131 5.754 1.861 1.00 95.38 84 VAL A CA 1
ATOM 632 C C . VAL A 1 84 ? -3.398 7.237 2.116 1.00 95.38 84 VAL A C 1
ATOM 634 O O . VAL A 1 84 ? -4.542 7.678 2.176 1.00 95.38 84 VAL A O 1
ATOM 637 N N . LYS A 1 85 ? -2.335 8.031 2.245 1.00 95.50 85 LYS A N 1
ATOM 638 C CA . LYS A 1 85 ? -2.395 9.491 2.408 1.00 95.50 85 LYS A CA 1
ATOM 639 C C . LYS A 1 85 ? -2.486 10.210 1.065 1.00 95.50 85 LYS A C 1
ATOM 641 O O . LYS A 1 85 ? -3.253 11.155 0.920 1.00 95.50 85 LYS A O 1
ATOM 646 N N . PHE A 1 86 ? -1.674 9.794 0.099 1.00 95.75 86 PHE A N 1
ATOM 647 C CA . PHE A 1 86 ? -1.676 10.347 -1.253 1.00 95.75 86 PHE A CA 1
ATOM 648 C C . PHE A 1 86 ? -1.208 9.301 -2.263 1.00 95.75 86 PHE A C 1
ATOM 650 O O . PHE A 1 86 ? -0.528 8.337 -1.910 1.00 95.75 86 PHE A O 1
ATOM 657 N N . VAL A 1 87 ? -1.543 9.529 -3.530 1.00 95.69 87 VAL A N 1
ATOM 658 C CA . VAL A 1 87 ? -1.128 8.694 -4.660 1.00 95.69 87 VAL A CA 1
ATOM 659 C C . VAL A 1 87 ? -0.435 9.590 -5.678 1.00 95.69 87 VAL A C 1
ATOM 661 O O . VAL A 1 87 ? -0.978 10.628 -6.055 1.00 95.69 87 VAL A O 1
ATOM 664 N N . LEU A 1 88 ? 0.770 9.210 -6.095 1.00 94.56 88 LEU A N 1
ATOM 665 C CA . LEU A 1 88 ? 1.507 9.914 -7.141 1.00 94.56 88 LEU A CA 1
ATOM 666 C C . LEU A 1 88 ? 0.864 9.645 -8.505 1.00 94.56 88 LEU A C 1
ATOM 668 O O . LEU A 1 88 ? 0.405 8.535 -8.779 1.00 94.56 88 LEU A O 1
ATOM 672 N N . SER A 1 89 ? 0.829 10.659 -9.369 1.00 89.94 89 SER A N 1
ATOM 673 C CA . SER A 1 89 ? 0.172 10.584 -10.682 1.00 89.94 89 SER A CA 1
ATOM 674 C C . SER A 1 89 ? 0.805 9.565 -11.630 1.00 89.94 89 SER A C 1
ATOM 676 O O . SER A 1 89 ? 0.119 9.027 -12.491 1.00 89.94 89 SER A O 1
ATOM 678 N N . ASP A 1 90 ? 2.098 9.305 -11.464 1.00 88.31 90 ASP A N 1
ATOM 679 C CA . ASP A 1 90 ? 2.919 8.374 -12.240 1.00 88.31 90 ASP A CA 1
ATOM 680 C C . ASP A 1 90 ? 3.122 7.018 -11.535 1.00 88.31 90 ASP A C 1
ATOM 682 O O . ASP A 1 90 ? 3.832 6.148 -12.036 1.00 88.31 90 ASP A O 1
ATOM 686 N N . GLY A 1 91 ? 2.500 6.817 -10.369 1.00 87.19 91 GLY A N 1
ATOM 687 C CA . GLY A 1 91 ? 2.632 5.601 -9.574 1.00 87.19 91 GLY A CA 1
ATOM 688 C C . GLY A 1 91 ? 1.805 4.425 -10.093 1.00 87.19 91 GLY A C 1
ATOM 689 O O . GLY A 1 91 ? 0.686 4.600 -10.580 1.00 87.19 91 GLY A O 1
ATOM 690 N N . ILE A 1 92 ? 2.293 3.198 -9.869 1.00 90.88 92 ILE A N 1
ATOM 691 C CA . ILE A 1 92 ? 1.546 1.950 -10.137 1.00 90.88 92 ILE A CA 1
ATOM 692 C C . ILE A 1 92 ? 0.176 1.976 -9.443 1.00 90.88 92 ILE A C 1
ATOM 694 O O . ILE A 1 92 ? -0.831 1.549 -10.001 1.00 90.88 92 ILE A O 1
ATOM 698 N N . ALA A 1 93 ? 0.107 2.551 -8.246 1.00 93.62 93 ALA A N 1
ATOM 699 C CA . ALA A 1 93 ? -1.131 2.702 -7.504 1.00 93.62 93 ALA A CA 1
ATOM 700 C C . ALA A 1 93 ? -2.225 3.483 -8.236 1.00 93.62 93 ALA A C 1
ATOM 702 O O . ALA A 1 93 ? -3.401 3.150 -8.091 1.00 93.62 93 ALA A O 1
ATOM 703 N N . LYS A 1 94 ? -1.860 4.473 -9.060 1.00 91.00 94 LYS A N 1
ATOM 704 C CA . LYS A 1 94 ? -2.835 5.221 -9.855 1.00 91.00 94 LYS A CA 1
ATOM 705 C C . LYS A 1 94 ? -3.478 4.333 -10.920 1.00 91.00 94 LYS A C 1
ATOM 707 O O . LYS A 1 94 ? -4.688 4.403 -11.108 1.00 91.00 94 LYS A O 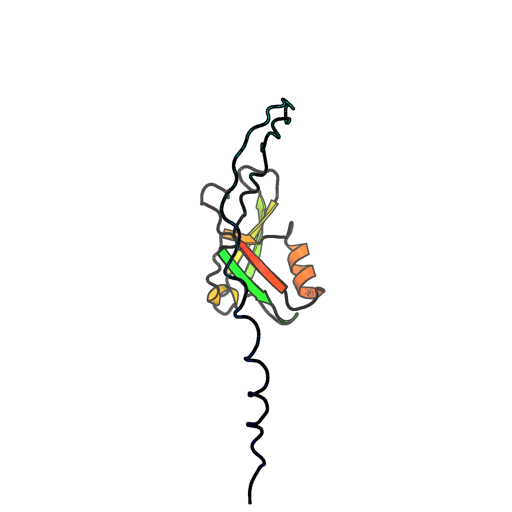1
ATOM 712 N N . ILE A 1 95 ? -2.683 3.469 -11.556 1.00 91.38 95 ILE A N 1
ATOM 713 C CA . ILE A 1 95 ? -3.137 2.495 -12.564 1.00 91.38 95 ILE A CA 1
ATOM 714 C C . ILE A 1 95 ? -4.112 1.490 -11.936 1.00 91.38 95 ILE A C 1
ATOM 716 O O . ILE A 1 95 ? -5.110 1.122 -12.547 1.00 91.38 95 ILE A O 1
ATOM 720 N N . HIS A 1 96 ? -3.859 1.095 -10.686 1.00 91.25 96 HIS A N 1
ATOM 721 C CA . HIS A 1 96 ? -4.698 0.165 -9.926 1.00 91.25 96 HIS A CA 1
ATOM 722 C C . HIS A 1 96 ? -5.883 0.834 -9.207 1.00 91.25 96 HIS A C 1
ATOM 724 O O . HIS A 1 96 ? -6.518 0.200 -8.364 1.00 91.25 96 HIS A O 1
ATOM 730 N N . ASN A 1 97 ? -6.202 2.092 -9.534 1.00 91.19 97 ASN A N 1
ATOM 731 C CA . ASN A 1 97 ? -7.299 2.865 -8.942 1.00 91.19 97 ASN A CA 1
ATOM 732 C C . ASN A 1 97 ? -7.246 2.984 -7.410 1.00 91.19 97 ASN A C 1
ATOM 734 O O . ASN A 1 97 ? -8.286 3.161 -6.775 1.00 91.19 97 ASN A O 1
ATOM 738 N N . ILE A 1 98 ? -6.055 2.932 -6.811 1.00 94.38 98 ILE A N 1
ATOM 739 C CA . ILE A 1 98 ? -5.913 3.200 -5.380 1.00 94.38 98 ILE A CA 1
ATOM 740 C C . ILE A 1 98 ? -6.203 4.675 -5.116 1.00 94.38 98 ILE A C 1
ATOM 742 O O . ILE A 1 98 ? -5.759 5.550 -5.864 1.00 94.38 98 ILE A O 1
ATOM 746 N N . GLN A 1 99 ? -6.943 4.945 -4.045 1.00 93.38 99 GLN A N 1
ATOM 747 C CA . GLN A 1 99 ? -7.325 6.291 -3.632 1.00 93.38 99 GLN A CA 1
ATOM 748 C C . GLN A 1 99 ? -6.803 6.607 -2.226 1.00 93.38 99 GLN A C 1
ATOM 750 O O . GLN A 1 99 ? -6.639 5.696 -1.407 1.00 93.38 99 GLN A O 1
ATOM 755 N N . PRO A 1 100 ? -6.573 7.894 -1.913 1.00 93.62 100 PRO A N 1
ATOM 756 C CA . PRO A 1 100 ? -6.414 8.336 -0.534 1.00 93.62 100 PRO A CA 1
ATOM 757 C C . PRO A 1 100 ? -7.581 7.859 0.342 1.00 93.62 100 PRO A C 1
ATOM 759 O O . PRO A 1 100 ? -8.732 7.887 -0.086 1.00 93.62 100 PRO A O 1
ATOM 762 N N . GLY A 1 101 ? -7.280 7.425 1.564 1.00 92.25 101 GLY A N 1
ATOM 763 C CA . GLY A 1 101 ? -8.252 6.885 2.518 1.00 92.25 101 GLY A CA 1
ATOM 764 C C . GLY A 1 101 ? -8.409 5.362 2.491 1.00 92.25 101 GLY A C 1
ATOM 765 O O . GLY A 1 101 ? -8.930 4.810 3.455 1.00 92.25 101 GLY A O 1
ATOM 766 N N . MET A 1 102 ? -7.912 4.668 1.460 1.00 93.25 102 MET A N 1
ATOM 767 C CA . MET A 1 102 ? -7.884 3.199 1.456 1.00 93.25 102 MET A CA 1
ATOM 768 C C . MET A 1 102 ? -6.943 2.656 2.537 1.00 93.25 102 MET A C 1
ATOM 770 O O . MET A 1 102 ? -5.858 3.199 2.748 1.00 93.25 102 MET A O 1
ATOM 774 N N . ILE A 1 103 ? -7.346 1.568 3.189 1.00 93.38 103 ILE A N 1
ATOM 775 C CA . ILE A 1 103 ? -6.572 0.848 4.205 1.00 93.38 103 ILE A CA 1
ATOM 776 C C . ILE A 1 103 ? -5.696 -0.203 3.526 1.00 93.38 103 ILE A C 1
ATOM 778 O O . ILE A 1 103 ? -6.143 -0.880 2.602 1.00 93.38 103 ILE A O 1
ATOM 782 N N . ILE A 1 104 ? -4.461 -0.355 3.997 1.00 94.81 104 ILE A N 1
ATOM 783 C CA . ILE A 1 104 ? -3.553 -1.427 3.590 1.00 94.81 104 ILE A CA 1
ATOM 784 C C . ILE A 1 104 ? -3.703 -2.579 4.582 1.00 94.81 104 ILE A C 1
ATOM 786 O O . ILE A 1 104 ? -3.477 -2.402 5.777 1.00 94.81 104 ILE A O 1
ATOM 790 N N . LEU A 1 105 ? -4.095 -3.746 4.080 1.00 93.06 105 LEU A N 1
ATOM 791 C CA . LEU A 1 105 ? -4.300 -4.952 4.882 1.00 93.06 105 LEU A CA 1
ATOM 792 C C . LEU A 1 105 ? -2.963 -5.637 5.198 1.00 93.06 105 LEU A C 1
ATOM 794 O O . LEU A 1 105 ? -1.994 -5.452 4.468 1.00 93.06 105 LEU A O 1
ATOM 798 N N . ASP A 1 106 ? -2.939 -6.473 6.240 1.00 90.75 106 ASP A N 1
ATOM 799 C CA . ASP A 1 106 ? -1.800 -7.316 6.668 1.00 90.75 106 ASP A CA 1
ATOM 800 C C . ASP A 1 106 ? -0.598 -6.595 7.283 1.00 90.75 106 ASP A C 1
ATOM 802 O O . ASP A 1 106 ? 0.442 -7.215 7.517 1.00 90.75 106 ASP A O 1
ATOM 806 N N . TYR A 1 107 ? -0.718 -5.294 7.548 1.00 91.69 107 TYR A N 1
ATOM 807 C CA . TYR A 1 107 ? 0.354 -4.525 8.166 1.00 91.69 107 TYR A CA 1
ATOM 808 C C . TYR A 1 107 ? -0.173 -3.638 9.288 1.00 91.69 107 TYR A C 1
ATOM 810 O O . TYR A 1 107 ? -0.999 -2.754 9.070 1.00 91.69 107 TYR A O 1
ATOM 818 N N . ASP A 1 108 ? 0.398 -3.822 10.475 1.00 88.31 108 ASP A N 1
ATOM 819 C CA . ASP A 1 108 ? -0.007 -3.098 11.686 1.00 88.31 108 ASP A CA 1
ATOM 820 C C . ASP A 1 108 ? 0.536 -1.662 11.734 1.00 88.31 108 ASP A C 1
ATOM 822 O O . ASP A 1 108 ? 0.069 -0.822 12.501 1.00 88.31 108 ASP A O 1
ATOM 826 N N . ASN A 1 109 ? 1.592 -1.385 10.965 1.00 93.75 109 ASN A N 1
ATOM 827 C CA . ASN A 1 109 ? 2.286 -0.105 10.969 1.00 93.75 109 ASN A CA 1
ATOM 828 C C . ASN A 1 109 ? 3.040 0.143 9.655 1.00 93.75 109 ASN A C 1
ATOM 830 O O . ASN A 1 109 ? 3.319 -0.765 8.865 1.00 93.75 109 ASN A O 1
ATOM 834 N N . THR A 1 110 ? 3.392 1.405 9.434 1.00 94.50 110 THR A N 1
ATOM 835 C CA . THR A 1 110 ? 4.089 1.873 8.228 1.00 94.50 110 THR A CA 1
ATOM 836 C C . THR A 1 110 ? 5.479 1.259 8.078 1.00 94.50 110 THR A C 1
ATOM 838 O O . THR A 1 110 ? 5.881 0.916 6.965 1.00 94.50 110 THR A O 1
ATOM 841 N N . MET A 1 111 ? 6.194 1.056 9.188 1.00 94.00 111 MET A N 1
ATOM 842 C CA . MET A 1 111 ? 7.540 0.480 9.187 1.00 94.00 111 MET A CA 1
ATOM 843 C C . MET A 1 111 ? 7.543 -0.971 8.691 1.00 94.00 111 MET A C 1
ATOM 845 O O . MET A 1 111 ? 8.442 -1.362 7.950 1.00 94.00 111 MET A O 1
ATOM 849 N N . SER A 1 112 ? 6.524 -1.764 9.033 1.00 93.50 112 SER A N 1
ATOM 850 C CA . SER A 1 112 ? 6.376 -3.142 8.554 1.00 93.50 112 SER A CA 1
ATOM 851 C C . SER A 1 112 ? 6.251 -3.210 7.029 1.00 93.50 112 SER A C 1
ATOM 853 O O . SER A 1 112 ? 6.865 -4.077 6.407 1.00 93.50 112 SER A O 1
ATOM 855 N N . ILE A 1 113 ? 5.526 -2.269 6.412 1.00 92.81 113 ILE A N 1
ATOM 856 C CA . ILE A 1 113 ? 5.402 -2.180 4.946 1.00 92.81 113 ILE A CA 1
ATOM 857 C C . ILE A 1 113 ? 6.742 -1.802 4.321 1.00 92.81 113 ILE A C 1
ATOM 859 O O . ILE A 1 113 ? 7.189 -2.466 3.388 1.00 92.81 113 ILE A O 1
ATOM 863 N N . VAL A 1 114 ? 7.410 -0.773 4.856 1.00 91.69 114 VAL A N 1
ATOM 864 C CA . VAL A 1 114 ? 8.728 -0.339 4.366 1.00 91.69 114 VAL A CA 1
ATOM 865 C C . VAL A 1 114 ? 9.731 -1.488 4.450 1.00 91.69 114 VAL A C 1
ATOM 867 O O . VAL A 1 114 ? 10.352 -1.838 3.451 1.00 91.69 114 VAL A O 1
ATOM 870 N N . LYS A 1 115 ? 9.807 -2.175 5.594 1.00 92.00 115 LYS A N 1
ATOM 871 C CA . LYS A 1 115 ? 10.679 -3.340 5.771 1.00 92.00 115 LYS A CA 1
ATOM 872 C C . LYS A 1 115 ? 10.338 -4.474 4.801 1.00 92.00 115 LYS A C 1
ATOM 874 O O . LYS A 1 115 ? 11.241 -5.139 4.292 1.00 92.00 115 LYS A O 1
ATOM 879 N N . ARG A 1 116 ? 9.050 -4.701 4.511 1.00 91.81 116 ARG A N 1
ATOM 880 C CA . ARG A 1 1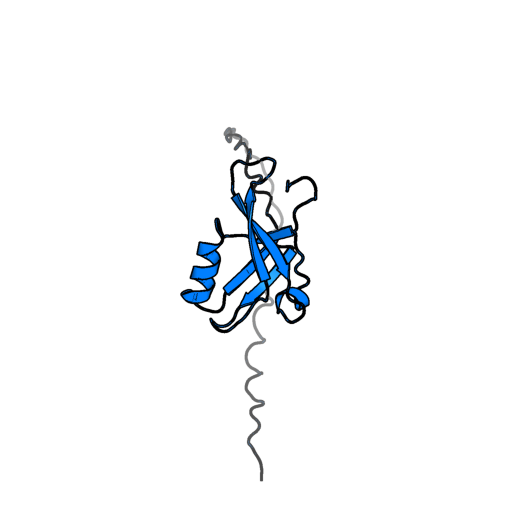16 ? 8.617 -5.702 3.523 1.00 91.81 116 ARG A CA 1
ATOM 881 C C . ARG A 1 116 ? 9.041 -5.334 2.102 1.00 91.81 116 ARG A C 1
ATOM 883 O O . ARG A 1 116 ? 9.403 -6.240 1.348 1.00 91.81 116 ARG A O 1
ATOM 890 N N . MET A 1 117 ? 9.016 -4.044 1.765 1.00 90.06 117 MET A N 1
ATOM 891 C CA . MET A 1 117 ? 9.514 -3.502 0.498 1.00 90.06 117 MET A CA 1
ATOM 892 C C . MET A 1 117 ? 11.050 -3.567 0.406 1.00 90.06 117 MET A C 1
ATOM 894 O O . MET A 1 117 ? 11.603 -3.841 -0.655 1.00 90.06 117 MET A O 1
ATOM 898 N N . GLU A 1 118 ? 11.780 -3.365 1.494 1.00 90.12 118 GLU A N 1
ATOM 899 C CA . GLU A 1 118 ? 13.247 -3.342 1.440 1.00 90.12 118 GLU A CA 1
ATOM 900 C C . GLU A 1 118 ? 13.873 -4.739 1.489 1.00 90.12 118 GLU A C 1
ATOM 902 O O . GLU A 1 118 ? 14.797 -5.032 0.730 1.00 90.12 118 GLU A O 1
ATOM 907 N N . CYS A 1 119 ? 13.377 -5.614 2.368 1.00 86.75 119 CYS A N 1
ATOM 908 C CA . CYS A 1 119 ? 14.062 -6.864 2.719 1.00 86.75 119 CYS A CA 1
ATOM 909 C C . CYS A 1 119 ? 13.266 -8.134 2.403 1.00 86.75 119 CYS A C 1
ATOM 911 O O . CYS A 1 119 ? 13.754 -9.238 2.639 1.00 86.75 119 CYS A O 1
ATOM 913 N N . GLY A 1 120 ? 12.020 -8.011 1.950 1.00 83.88 120 GLY A N 1
ATOM 914 C CA . GLY A 1 120 ? 11.148 -9.165 1.799 1.00 83.88 120 GLY A CA 1
ATOM 915 C C . GLY A 1 120 ? 11.338 -9.919 0.474 1.00 83.88 120 GLY A C 1
ATOM 916 O O . GLY A 1 120 ? 11.812 -9.349 -0.510 1.00 83.88 120 GLY A O 1
ATOM 917 N N . PRO A 1 121 ? 10.927 -11.199 0.408 1.00 91.62 121 PRO A N 1
ATOM 918 C CA . PRO A 1 121 ? 10.951 -11.954 -0.835 1.00 91.62 121 PRO A CA 1
ATOM 919 C C . PRO A 1 121 ? 9.967 -11.355 -1.839 1.00 91.62 121 PRO A C 1
ATOM 921 O O . PRO A 1 121 ? 8.839 -10.989 -1.493 1.00 91.62 121 PRO A O 1
ATOM 924 N N . TYR A 1 122 ? 10.407 -11.273 -3.085 1.00 92.81 122 TYR A N 1
ATOM 925 C CA . TYR A 1 122 ? 9.600 -10.816 -4.204 1.00 92.81 122 TYR A CA 1
ATOM 926 C C . TYR A 1 122 ? 9.141 -12.003 -5.056 1.00 92.81 122 TYR A C 1
ATOM 928 O O . TYR A 1 122 ? 9.877 -12.985 -5.167 1.00 92.81 122 TYR A O 1
ATOM 936 N N . PRO A 1 123 ? 7.966 -11.917 -5.699 1.00 94.00 123 PRO A N 1
ATOM 937 C CA . PRO A 1 123 ? 6.997 -10.819 -5.641 1.00 94.00 123 PRO A CA 1
ATOM 938 C C . PRO A 1 123 ? 6.141 -10.838 -4.364 1.00 94.00 123 PRO A C 1
ATOM 940 O O . PRO A 1 123 ? 6.043 -11.866 -3.696 1.00 94.00 123 PRO A O 1
ATOM 943 N N . PHE A 1 124 ? 5.486 -9.720 -4.048 1.00 93.94 124 PHE A N 1
ATOM 944 C CA . PHE A 1 124 ? 4.474 -9.672 -2.992 1.00 93.94 124 PHE A CA 1
ATOM 945 C C . PHE A 1 124 ? 3.344 -8.697 -3.314 1.00 93.94 124 PHE A C 1
ATOM 947 O O . PHE A 1 124 ? 3.521 -7.769 -4.104 1.00 93.94 124 PHE A O 1
ATOM 954 N N . ASP A 1 125 ? 2.204 -8.917 -2.667 1.00 94.06 125 ASP A N 1
ATOM 955 C CA . ASP A 1 125 ? 0.977 -8.178 -2.921 1.00 94.06 125 ASP A CA 1
ATOM 956 C C . ASP A 1 125 ? 0.689 -7.206 -1.773 1.00 94.06 125 ASP A C 1
ATOM 958 O O . ASP A 1 125 ? 0.688 -7.575 -0.598 1.00 94.06 125 ASP A O 1
ATOM 962 N N . LEU A 1 126 ? 0.437 -5.948 -2.124 1.00 94.38 126 LEU A N 1
ATOM 963 C CA . LEU A 1 126 ? -0.210 -4.975 -1.256 1.00 94.38 126 LEU A CA 1
ATOM 964 C C . LEU A 1 126 ? -1.710 -5.051 -1.515 1.00 94.38 126 LEU A C 1
ATOM 966 O O . LEU A 1 126 ? -2.164 -4.833 -2.643 1.00 94.38 126 LEU A O 1
ATOM 970 N N . ARG A 1 127 ? -2.465 -5.381 -0.470 1.00 95.00 127 ARG A N 1
ATOM 971 C CA . ARG A 1 127 ? -3.918 -5.534 -0.515 1.00 95.00 127 ARG A CA 1
ATOM 972 C C . ARG A 1 127 ? -4.573 -4.308 0.099 1.00 95.00 127 ARG A C 1
ATOM 974 O O . ARG A 1 127 ? -4.179 -3.876 1.179 1.00 95.00 127 ARG A O 1
ATOM 981 N N . PHE A 1 128 ? -5.559 -3.759 -0.597 1.00 94.88 128 PHE A N 1
ATOM 982 C CA . PHE A 1 128 ? -6.230 -2.531 -0.200 1.00 94.88 128 PHE A CA 1
ATOM 983 C C . PHE A 1 128 ? -7.711 -2.788 0.045 1.00 94.88 128 PHE A C 1
ATOM 985 O O . PHE A 1 128 ? -8.360 -3.507 -0.717 1.00 94.88 128 PHE A O 1
ATOM 992 N N . TYR A 1 129 ? -8.231 -2.163 1.092 1.00 92.00 129 TYR A N 1
ATOM 993 C CA . TYR A 1 129 ? -9.644 -2.126 1.432 1.00 92.00 129 TYR A CA 1
ATOM 994 C C . TYR A 1 129 ? -10.120 -0.674 1.400 1.00 92.00 129 TYR A C 1
ATOM 996 O O . TYR A 1 129 ? -9.441 0.219 1.910 1.00 92.00 129 TYR A O 1
ATOM 1004 N N . SER A 1 130 ? -11.271 -0.427 0.779 1.00 90.50 130 SER A N 1
ATOM 1005 C CA . SER A 1 130 ? -11.923 0.879 0.824 1.00 90.50 130 SER A CA 1
ATOM 1006 C C . SER A 1 130 ? -12.899 0.901 1.998 1.00 90.50 130 SER A C 1
ATOM 1008 O O . SER A 1 130 ? -13.974 0.315 1.866 1.00 90.50 130 SER A O 1
ATOM 1010 N N . PRO A 1 131 ? -12.565 1.562 3.120 1.00 83.12 131 PRO A N 1
ATOM 1011 C CA . PRO A 1 131 ? -13.489 1.662 4.236 1.00 83.12 131 PRO A CA 1
ATOM 1012 C C . PRO A 1 131 ? -14.720 2.478 3.866 1.00 83.12 131 PRO A C 1
ATOM 1014 O O . PRO A 1 131 ? -14.671 3.381 3.020 1.00 83.12 131 PRO A O 1
ATOM 1017 N N . LEU A 1 132 ? -15.825 2.192 4.546 1.00 79.25 132 LEU A N 1
ATOM 1018 C CA . LEU A 1 132 ? -16.992 3.060 4.498 1.00 79.25 132 LEU A CA 1
ATOM 1019 C C . LEU A 1 132 ? -16.654 4.404 5.174 1.00 79.25 132 LEU A C 1
ATOM 1021 O O . LEU A 1 132 ? -15.886 4.433 6.139 1.00 79.25 132 LEU A O 1
ATOM 1025 N N . PRO A 1 133 ? -17.248 5.532 4.737 1.00 72.00 133 PRO A N 1
ATOM 1026 C CA . PRO A 1 133 ? -16.973 6.855 5.313 1.00 72.00 133 PRO A CA 1
ATOM 1027 C C . PRO A 1 133 ? -17.186 6.944 6.834 1.00 72.00 133 PRO A C 1
ATOM 1029 O O . PRO A 1 133 ? -16.653 7.835 7.483 1.00 72.00 133 PRO A O 1
ATOM 1032 N N . SER A 1 134 ? -17.974 6.034 7.408 1.00 73.75 134 SER A N 1
ATOM 1033 C CA . SER A 1 134 ? -18.257 5.942 8.841 1.00 73.75 134 SER A CA 1
ATOM 1034 C C . SER A 1 134 ? -17.145 5.295 9.677 1.00 73.75 134 SER A C 1
ATOM 1036 O O . SER A 1 134 ? -17.209 5.367 10.903 1.00 73.75 134 SER A O 1
ATOM 1038 N N . GLU A 1 135 ? -16.160 4.641 9.058 1.00 70.69 135 GLU A N 1
ATOM 1039 C CA . GLU A 1 135 ? -15.182 3.786 9.754 1.00 70.69 135 GLU A CA 1
ATOM 1040 C C . GLU A 1 135 ? -13.891 4.523 10.144 1.00 70.69 135 GLU A C 1
ATOM 1042 O O . GLU A 1 135 ? -13.174 4.103 11.056 1.00 70.69 135 GLU A O 1
ATOM 1047 N N . VAL A 1 136 ? -13.598 5.651 9.490 1.00 66.81 136 VAL A N 1
ATOM 1048 C CA . VAL A 1 136 ? -12.319 6.361 9.615 1.00 66.81 136 VAL A CA 1
ATOM 1049 C C . VAL A 1 136 ? -12.562 7.823 10.006 1.00 66.81 136 VAL A C 1
ATOM 1051 O O . VAL A 1 136 ? -13.248 8.534 9.279 1.00 66.81 136 VAL A O 1
ATOM 1054 N N . ASP A 1 137 ? -11.985 8.267 11.132 1.00 59.00 137 ASP A N 1
ATOM 1055 C CA . ASP A 1 137 ? -12.114 9.639 11.685 1.00 59.00 137 ASP A CA 1
ATOM 1056 C C . ASP A 1 137 ? -11.082 10.624 11.134 1.00 59.00 137 ASP A C 1
ATOM 1058 O O . ASP A 1 137 ? -9.941 10.661 11.636 1.00 59.00 137 ASP A O 1
#

Radius of gyration: 27.58 Å; chains: 1; bounding box: 51×61×68 Å

pLDDT: mean 73.84, std 21.25, range [38.69, 95.75]

Foldseek 3Di:
DDDDDPPPPPPPDPDDDDPDPDDDDDDDDDDDDDDDDPPPPPPDDPPVPQAQPWKDKDFALPAFQQFDKDWAAWPPDNAIFIWTQDGDPPGVCVVRVNDGQKTWPPDRGPVVVVCCSHPNDDTDMTTTGRDDPNTGD

InterPro domains:
  IPR036034 PDZ superfamily [SSF50156] (44-110)

Sequence (137 aa):
TSLPTSSKILAMRNKQSSDILEAYSISQEKKSDELTQPLISLSSFSDECVVPTNIIRLTSSSSRAGLGITEKKMKNSSEKVVIVKFVLSDGIAKIHNIQPGMIILDYDNTMSIVKRMECGPYPFDLRFYSPLPSEVD

Secondary structure (DSSP, 8-state):
--------SSSSS-SS------------------------------------SEEEEE-STT----EEEEEEEBTT-S-EEEEEEEE-TTSHHHHTT--TTPEETT-SSHHHHHHHHHHSPSSEEEEEE---TTTB-

Organism: NCBI:txid49249